Protein AF-A0AB36XVS7-F1 (afdb_monomer)

Foldseek 3Di:
DPDVVVVVVLVVVLVVVLVVLLVVLVVCVVVVVDDPPQDSVNVSVVVSVLPPPVVVCCVCVPVPDDPVNSVVVVD

Sequence (75 aa):
MVAPELAAVEDERNCQRYDSQLMVIDALEKAKLLKAGLTRERARAILWSLTSRELFRMLVRERGWSGDEYQAWLE

Structure (mmCIF, N/CA/C/O backbone):
data_AF-A0AB36XVS7-F1
#
_entry.id   AF-A0AB36XVS7-F1
#
loop_
_atom_site.group_PDB
_atom_site.id
_atom_site.type_symbol
_atom_site.label_atom_id
_atom_site.label_alt_id
_atom_site.label_comp_id
_atom_site.label_asym_id
_atom_site.label_entity_id
_atom_site.label_seq_id
_atom_site.pdbx_PDB_ins_code
_atom_site.Cartn_x
_atom_site.Cartn_y
_atom_site.Cartn_z
_atom_site.occupancy
_atom_site.B_iso_or_equiv
_atom_site.auth_seq_id
_atom_site.auth_comp_id
_atom_site.auth_asym_id
_atom_site.auth_atom_id
_atom_site.pdbx_PDB_model_num
ATOM 1 N N . MET A 1 1 ? 23.748 4.660 -12.943 1.00 45.62 1 MET A N 1
ATOM 2 C CA . MET A 1 1 ? 23.414 5.707 -11.955 1.00 45.62 1 MET A CA 1
ATOM 3 C C . MET A 1 1 ? 22.316 6.558 -12.550 1.00 45.62 1 MET A C 1
ATOM 5 O O . MET A 1 1 ? 22.514 7.063 -13.646 1.00 45.62 1 MET A O 1
ATOM 9 N N . VAL A 1 2 ? 21.161 6.637 -11.893 1.00 43.81 2 VAL A N 1
ATOM 10 C CA . VAL A 1 2 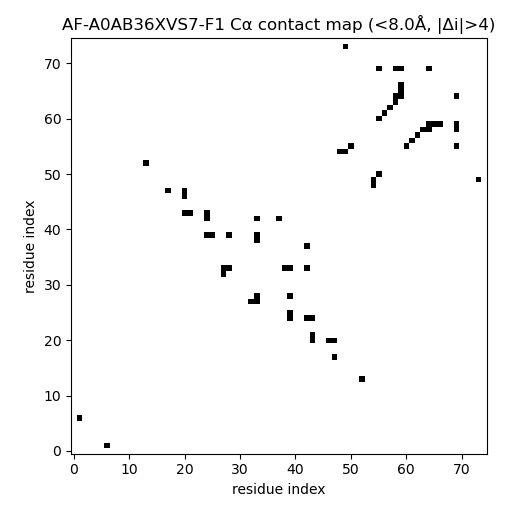? 20.109 7.591 -12.273 1.00 43.81 2 VAL A CA 1
ATOM 11 C C . VAL A 1 2 ? 20.551 8.963 -11.769 1.00 43.81 2 VAL A C 1
ATOM 13 O O . VAL A 1 2 ? 21.091 9.051 -10.667 1.00 43.81 2 VAL A O 1
ATOM 16 N N . ALA A 1 3 ? 20.402 9.997 -12.593 1.00 42.66 3 ALA A N 1
ATOM 17 C CA . ALA A 1 3 ? 20.813 11.348 -12.237 1.00 42.66 3 ALA A CA 1
ATOM 18 C C . ALA A 1 3 ? 20.033 11.844 -10.995 1.00 42.66 3 ALA A C 1
ATOM 20 O O . ALA A 1 3 ? 18.837 11.555 -10.881 1.00 42.66 3 ALA A O 1
ATOM 21 N N . PRO A 1 4 ? 20.686 12.537 -10.047 1.00 54.50 4 PRO A N 1
ATOM 22 C CA . PRO A 1 4 ? 20.105 12.910 -8.753 1.00 54.50 4 PRO A CA 1
ATOM 23 C C . PRO A 1 4 ? 18.856 13.796 -8.870 1.00 54.50 4 PRO A C 1
ATOM 25 O O . PRO A 1 4 ? 17.965 13.705 -8.027 1.00 54.50 4 PRO A O 1
ATOM 28 N N . GLU A 1 5 ? 18.730 14.576 -9.944 1.00 50.38 5 GLU A N 1
ATOM 29 C CA . GLU A 1 5 ? 17.524 15.349 -10.248 1.00 50.38 5 GLU A CA 1
ATOM 30 C C . GLU A 1 5 ? 16.273 14.480 -10.493 1.00 50.38 5 GLU A C 1
ATOM 32 O O . GLU A 1 5 ? 15.164 14.908 -10.179 1.00 50.38 5 GLU A O 1
ATOM 37 N N . LEU A 1 6 ? 16.425 13.240 -10.980 1.00 49.16 6 LEU A N 1
ATOM 38 C CA . LEU A 1 6 ? 15.304 12.312 -11.170 1.00 49.16 6 LEU A CA 1
ATOM 39 C C . LEU A 1 6 ? 14.830 11.715 -9.840 1.00 49.16 6 LEU A C 1
ATOM 41 O O . LEU A 1 6 ? 13.633 11.528 -9.653 1.00 49.16 6 LEU A O 1
ATOM 45 N N . ALA A 1 7 ? 15.745 11.454 -8.903 1.00 53.03 7 ALA A N 1
ATOM 46 C CA . ALA A 1 7 ? 15.404 10.893 -7.596 1.00 53.03 7 ALA A CA 1
ATOM 47 C C . ALA A 1 7 ? 14.581 11.874 -6.733 1.00 53.03 7 ALA A C 1
ATOM 49 O O . ALA A 1 7 ? 13.695 11.451 -5.998 1.00 53.03 7 ALA A O 1
ATOM 50 N N . ALA A 1 8 ? 14.821 13.184 -6.858 1.00 51.34 8 ALA A N 1
ATOM 51 C CA . ALA A 1 8 ? 14.078 14.210 -6.120 1.00 51.34 8 ALA A CA 1
ATOM 52 C C . ALA A 1 8 ? 12.642 14.413 -6.649 1.00 51.34 8 ALA A C 1
ATOM 54 O O . ALA A 1 8 ? 11.699 14.524 -5.867 1.00 51.34 8 ALA A O 1
ATOM 55 N N . VAL A 1 9 ? 12.450 14.383 -7.975 1.00 51.50 9 VAL A N 1
ATOM 56 C CA . VAL A 1 9 ? 11.117 14.466 -8.613 1.00 51.50 9 VAL A CA 1
ATOM 57 C C . VAL A 1 9 ? 10.262 13.231 -8.294 1.00 51.50 9 VAL A C 1
ATOM 59 O O . VAL A 1 9 ? 9.032 13.283 -8.275 1.00 51.50 9 VAL A O 1
ATOM 62 N N . GLU A 1 10 ? 10.907 12.099 -8.028 1.00 51.66 10 GLU A N 1
ATOM 63 C CA . GLU A 1 10 ? 10.259 10.850 -7.638 1.00 51.66 10 GLU A CA 1
ATOM 64 C C . GLU A 1 10 ? 9.695 10.871 -6.209 1.00 51.66 10 GLU A C 1
ATOM 66 O O . GLU A 1 10 ? 8.639 10.278 -5.970 1.00 51.66 10 GLU A O 1
ATOM 71 N N . ASP A 1 1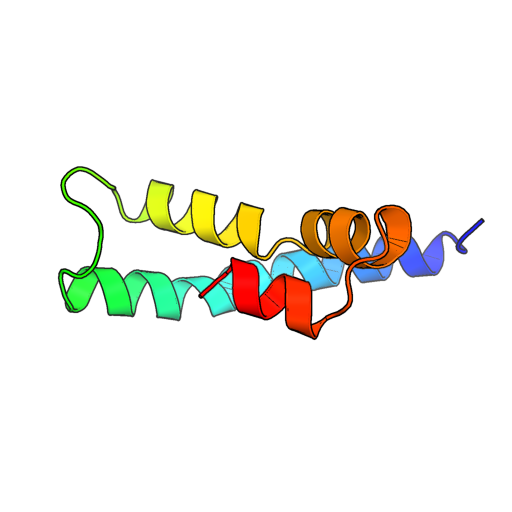1 ? 10.355 11.579 -5.291 1.00 52.62 11 ASP A N 1
ATOM 72 C CA . ASP A 1 11 ? 9.938 11.719 -3.892 1.00 52.62 11 ASP A CA 1
ATOM 73 C C . ASP A 1 11 ? 8.712 12.643 -3.766 1.00 52.62 11 ASP A C 1
ATOM 75 O O . ASP A 1 11 ? 7.722 12.330 -3.101 1.00 52.62 11 ASP A O 1
ATOM 79 N N . GLU A 1 12 ? 8.706 13.734 -4.533 1.00 49.00 12 GLU A N 1
ATOM 80 C CA . GLU A 1 12 ? 7.614 14.713 -4.564 1.00 49.00 12 GLU A CA 1
ATOM 81 C C . GLU A 1 12 ? 6.316 14.129 -5.165 1.00 49.00 12 GLU A C 1
ATOM 83 O O . GLU A 1 12 ? 5.201 14.428 -4.722 1.00 49.00 12 GLU A O 1
ATOM 88 N N . ARG A 1 13 ? 6.442 13.205 -6.129 1.00 52.28 13 ARG A N 1
ATOM 89 C CA . ARG A 1 13 ? 5.302 12.517 -6.763 1.00 52.28 13 ARG A CA 1
ATOM 90 C C . ARG A 1 13 ? 4.716 11.389 -5.914 1.00 52.28 13 ARG A C 1
ATOM 92 O O . ARG A 1 13 ? 3.534 11.071 -6.067 1.00 52.28 13 ARG A O 1
ATOM 99 N N . ASN A 1 14 ? 5.516 10.791 -5.028 1.00 51.22 14 ASN A N 1
ATOM 100 C CA . ASN A 1 14 ? 5.020 9.837 -4.038 1.00 51.22 14 ASN A CA 1
ATOM 101 C C . ASN A 1 14 ? 4.046 10.538 -3.081 1.00 51.22 14 ASN A C 1
ATOM 103 O O . ASN A 1 14 ? 2.936 10.046 -2.908 1.00 51.22 14 ASN A O 1
ATOM 107 N N . CYS A 1 15 ? 4.375 11.725 -2.564 1.00 51.09 15 CYS A N 1
ATOM 108 C CA . CYS A 1 15 ? 3.497 12.467 -1.651 1.00 51.09 15 CYS A CA 1
ATOM 109 C C . CYS A 1 15 ? 2.120 12.805 -2.255 1.00 51.09 15 CYS A C 1
ATOM 111 O O . CYS A 1 15 ? 1.109 12.657 -1.575 1.00 51.09 15 CYS A O 1
ATOM 113 N N . GLN A 1 16 ? 2.032 13.159 -3.544 1.00 50.50 16 GLN A N 1
ATOM 114 C CA . GLN A 1 16 ? 0.737 13.474 -4.177 1.00 50.50 16 GLN A CA 1
ATOM 115 C C . GLN A 1 16 ? -0.199 12.258 -4.339 1.00 50.50 16 GLN A C 1
ATOM 117 O O . GLN A 1 16 ? -1.420 12.415 -4.397 1.00 50.50 16 GLN A O 1
ATOM 122 N N . ARG A 1 17 ? 0.332 11.026 -4.366 1.00 56.41 17 ARG A N 1
ATOM 123 C CA . ARG A 1 17 ? -0.498 9.804 -4.373 1.00 56.41 17 ARG A CA 1
ATOM 124 C C . ARG A 1 17 ? -1.173 9.540 -3.025 1.00 56.41 17 ARG A C 1
ATOM 126 O O . ARG A 1 17 ? -2.195 8.855 -2.995 1.00 56.41 1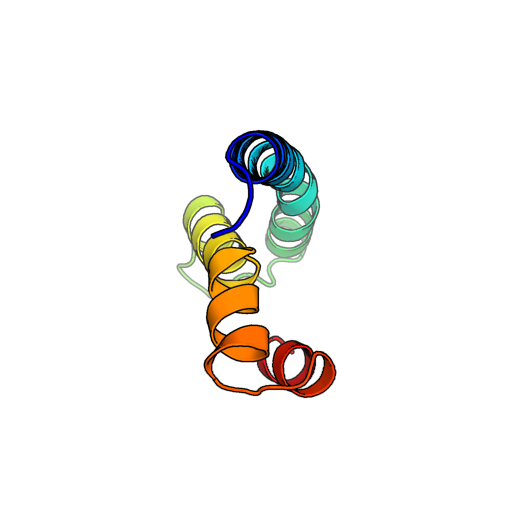7 ARG A O 1
ATOM 133 N N . TYR A 1 18 ? -0.633 10.088 -1.935 1.00 52.16 18 TYR A N 1
ATOM 134 C CA . TYR A 1 18 ? -1.120 9.863 -0.570 1.00 52.16 18 TYR A CA 1
ATOM 135 C C . TYR A 1 18 ? -2.563 10.339 -0.379 1.00 52.16 18 TYR A C 1
ATOM 137 O O . TYR A 1 18 ? -3.331 9.687 0.336 1.00 52.16 18 TYR A O 1
ATOM 145 N N . ASP A 1 19 ? -2.955 11.401 -1.087 1.00 53.69 19 ASP A N 1
ATOM 146 C CA . ASP A 1 19 ? -4.288 11.996 -0.982 1.00 53.69 19 ASP A CA 1
ATOM 147 C C . ASP A 1 19 ? -5.323 11.335 -1.905 1.00 53.69 19 ASP A C 1
ATOM 149 O O . ASP A 1 19 ? -6.491 11.226 -1.540 1.00 53.69 19 ASP A O 1
ATOM 153 N N . SER A 1 20 ? -4.913 10.788 -3.058 1.00 59.34 20 SER A N 1
ATOM 154 C CA . SER A 1 20 ? -5.839 10.086 -3.969 1.00 59.34 20 SER A CA 1
ATOM 155 C C . SER A 1 20 ? -6.305 8.729 -3.418 1.00 59.34 20 SER A C 1
ATOM 157 O O . SER A 1 20 ? -7.412 8.281 -3.709 1.00 59.34 20 SER A O 1
ATOM 159 N N . GLN A 1 21 ? -5.494 8.077 -2.577 1.00 60.69 21 GLN A N 1
ATOM 160 C CA . GLN A 1 21 ? -5.833 6.780 -1.973 1.00 60.69 21 GLN A CA 1
ATOM 161 C C . GLN A 1 21 ? -6.823 6.879 -0.804 1.00 60.69 21 GLN A C 1
ATOM 163 O O . GLN A 1 21 ? -7.470 5.885 -0.467 1.00 60.69 21 GLN A O 1
ATOM 168 N N . LEU A 1 22 ? -6.993 8.069 -0.215 1.00 64.50 22 LEU A N 1
ATOM 169 C CA . LEU A 1 22 ? -7.987 8.300 0.839 1.00 64.50 22 LEU A CA 1
ATOM 170 C C . LEU A 1 22 ? -9.407 8.012 0.348 1.00 64.50 22 LEU A C 1
ATOM 172 O O . LEU A 1 22 ? -10.178 7.375 1.059 1.00 64.50 22 LEU A O 1
ATOM 176 N N . MET A 1 23 ? -9.733 8.396 -0.889 1.00 72.94 23 MET A N 1
ATOM 177 C CA . MET A 1 23 ? -11.078 8.195 -1.437 1.00 72.94 23 MET A CA 1
ATOM 178 C C . MET A 1 23 ? -11.464 6.714 -1.548 1.00 72.94 23 MET A C 1
ATOM 180 O O . MET A 1 23 ? -12.626 6.369 -1.341 1.00 72.94 23 MET A O 1
ATOM 184 N N . VAL A 1 24 ? -10.499 5.832 -1.831 1.00 81.38 24 VAL A N 1
ATOM 185 C CA . VAL A 1 24 ? -10.746 4.388 -1.977 1.00 81.38 24 VAL A CA 1
ATOM 186 C C . VAL A 1 24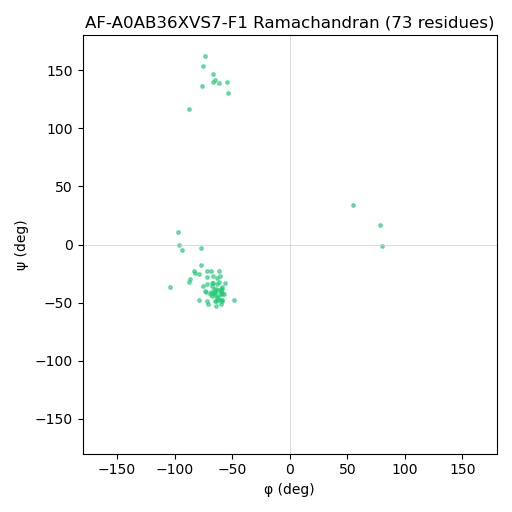 ? -11.032 3.748 -0.622 1.00 81.38 24 VAL A C 1
ATOM 188 O O . VAL A 1 24 ? -12.027 3.042 -0.472 1.00 81.38 24 VAL A O 1
ATOM 191 N N . ILE A 1 25 ? -10.202 4.026 0.386 1.00 86.56 25 ILE A N 1
ATOM 192 C CA . ILE A 1 25 ? -10.405 3.480 1.734 1.00 86.56 25 ILE A CA 1
ATOM 193 C C . ILE A 1 25 ? -11.706 4.008 2.347 1.00 86.56 25 ILE A C 1
ATOM 195 O O . ILE A 1 25 ? -12.443 3.239 2.960 1.00 86.56 25 ILE A O 1
ATOM 199 N N . ASP A 1 26 ? -12.033 5.281 2.121 1.00 83.56 26 ASP A N 1
ATOM 200 C CA . ASP A 1 26 ? -13.273 5.887 2.612 1.00 83.56 26 ASP A CA 1
ATOM 201 C C . ASP A 1 26 ? -14.512 5.263 1.965 1.00 83.56 26 ASP A C 1
ATOM 203 O O . ASP A 1 26 ? -15.528 5.057 2.632 1.00 83.56 26 ASP A O 1
ATOM 207 N N . ALA A 1 27 ? -14.440 4.938 0.671 1.00 86.12 27 ALA A N 1
ATOM 208 C CA . ALA A 1 27 ? -15.504 4.220 -0.021 1.00 86.12 27 ALA A CA 1
ATOM 209 C C . ALA A 1 27 ? -15.674 2.795 0.533 1.00 86.12 27 ALA A C 1
ATOM 211 O O . ALA A 1 27 ? -16.801 2.376 0.799 1.00 86.12 27 ALA A O 1
ATOM 212 N N . LEU A 1 28 ? -14.571 2.075 0.771 1.00 87.38 28 LEU A N 1
ATOM 213 C CA . LEU A 1 28 ? -14.590 0.719 1.332 1.00 87.38 28 LEU A CA 1
ATOM 214 C C . LEU A 1 28 ? -15.126 0.684 2.769 1.00 87.38 28 LEU A C 1
ATOM 216 O O . LEU A 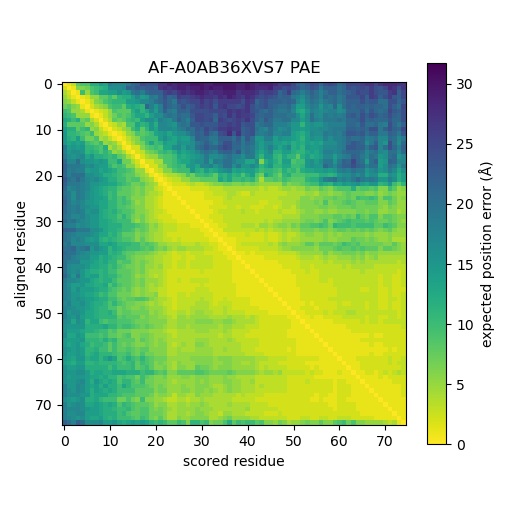1 28 ? -15.895 -0.213 3.118 1.00 87.38 28 LEU A O 1
ATOM 220 N N . GLU A 1 29 ? -14.757 1.663 3.595 1.00 86.06 29 GLU A N 1
ATOM 221 C CA . GLU A 1 29 ? -15.264 1.794 4.962 1.00 86.06 29 GLU A CA 1
ATOM 222 C C . GLU A 1 29 ? -16.769 2.081 4.966 1.00 86.06 29 GLU A C 1
ATOM 224 O O . GLU A 1 29 ? -17.529 1.376 5.635 1.00 86.06 29 GLU A O 1
ATOM 229 N N . LYS A 1 30 ? -17.227 3.052 4.160 1.00 87.50 30 LYS A N 1
ATOM 230 C CA . LYS A 1 30 ? -18.660 3.370 4.015 1.00 87.50 30 LYS A CA 1
ATOM 231 C C . LYS A 1 30 ? -19.472 2.178 3.515 1.00 87.50 30 LYS A C 1
ATOM 233 O O . LYS A 1 30 ? -20.588 1.962 3.983 1.00 87.50 30 LYS A O 1
ATOM 238 N N . ALA A 1 31 ? -18.908 1.392 2.602 1.00 90.44 31 ALA A N 1
ATOM 239 C CA . ALA A 1 31 ? -19.532 0.182 2.081 1.00 90.44 31 ALA A CA 1
ATOM 240 C C . ALA A 1 31 ? -19.452 -1.020 3.046 1.00 90.44 31 ALA A C 1
ATOM 242 O O . ALA A 1 31 ? -20.009 -2.072 2.742 1.00 90.44 31 ALA A O 1
ATOM 243 N N . LYS A 1 32 ? -18.783 -0.885 4.205 1.00 86.56 32 LYS A N 1
ATOM 244 C CA . LYS A 1 32 ? -18.507 -1.974 5.163 1.00 86.56 32 LYS A CA 1
ATOM 245 C C . LYS A 1 32 ? -17.793 -3.173 4.524 1.00 86.56 32 LYS A C 1
ATOM 247 O O . LYS A 1 32 ? -18.008 -4.314 4.922 1.00 86.56 32 LYS A O 1
ATOM 252 N N . LEU A 1 33 ? -16.934 -2.901 3.542 1.00 90.00 33 LEU A N 1
ATOM 253 C CA . LEU A 1 33 ? -16.149 -3.905 2.818 1.00 90.00 33 LEU A CA 1
ATOM 254 C C . LEU A 1 33 ? -14.754 -4.117 3.422 1.00 90.00 33 LEU A C 1
ATOM 256 O O . LEU A 1 33 ? -14.022 -5.005 2.992 1.00 90.00 33 LEU A O 1
ATOM 260 N N . LEU A 1 34 ? -14.373 -3.328 4.432 1.00 89.38 34 LEU A N 1
ATOM 261 C CA . LEU A 1 34 ? -13.155 -3.587 5.194 1.00 89.38 34 LEU A CA 1
ATOM 262 C C . LEU A 1 34 ? -13.292 -4.884 5.999 1.00 89.38 34 LEU A C 1
ATOM 264 O O . LEU A 1 34 ? -14.325 -5.159 6.612 1.00 89.38 34 LEU A O 1
ATOM 268 N N . LYS A 1 35 ? -12.210 -5.667 6.034 1.00 90.25 35 LYS A N 1
ATOM 269 C CA . LYS A 1 35 ? -12.123 -6.881 6.851 1.00 90.25 35 LYS A CA 1
ATOM 270 C C . LYS A 1 35 ? -12.449 -6.565 8.315 1.00 90.25 35 LYS A C 1
ATOM 272 O O . LYS A 1 35 ? -11.985 -5.563 8.857 1.00 90.25 35 LYS A O 1
ATOM 277 N N . ALA A 1 36 ? -13.195 -7.448 8.978 1.00 89.12 36 ALA A N 1
ATOM 278 C CA . ALA A 1 36 ? -13.534 -7.285 10.390 1.00 89.12 36 ALA A CA 1
ATOM 279 C C . ALA A 1 36 ? -12.273 -7.071 11.253 1.00 89.12 36 ALA A C 1
ATOM 281 O O . ALA A 1 36 ? -11.298 -7.816 11.145 1.00 89.12 36 ALA A O 1
ATOM 282 N N . GLY A 1 37 ? -12.296 -6.033 12.093 1.00 88.50 37 GLY A N 1
ATOM 283 C CA . GLY A 1 37 ? -11.166 -5.643 12.944 1.00 88.50 37 GLY A CA 1
ATOM 284 C C . GLY A 1 37 ? -10.062 -4.839 12.241 1.00 88.50 37 GLY A C 1
ATOM 285 O O . GLY A 1 37 ? -9.101 -4.435 12.899 1.00 88.50 37 GLY A O 1
ATOM 286 N N . LEU A 1 38 ? -10.180 -4.575 10.935 1.00 91.81 38 LEU A N 1
ATOM 287 C CA . LEU A 1 38 ? -9.258 -3.707 10.210 1.00 91.81 38 LEU A CA 1
ATOM 288 C C . LEU A 1 38 ? -9.722 -2.251 10.308 1.00 91.81 38 LEU A C 1
ATOM 290 O O . LEU A 1 38 ? -10.792 -1.894 9.823 1.00 91.81 38 LEU A O 1
ATOM 294 N N . THR A 1 39 ? -8.906 -1.405 10.933 1.00 89.69 39 THR A N 1
ATOM 295 C CA . THR A 1 39 ? -9.185 0.033 11.011 1.00 89.69 39 THR A CA 1
ATOM 296 C C . THR A 1 39 ? -8.904 0.709 9.672 1.00 89.69 39 THR A C 1
ATOM 298 O O . THR A 1 39 ? -8.040 0.260 8.915 1.00 89.69 39 THR A O 1
ATOM 301 N N . ARG A 1 40 ? -9.579 1.832 9.407 1.00 86.69 40 ARG A N 1
ATOM 302 C CA . ARG A 1 40 ? -9.337 2.694 8.239 1.00 86.69 40 ARG A CA 1
ATOM 303 C C . ARG A 1 40 ? -7.855 3.022 8.048 1.00 86.69 40 ARG A C 1
ATOM 305 O O . ARG A 1 40 ? -7.310 2.857 6.961 1.00 86.69 40 A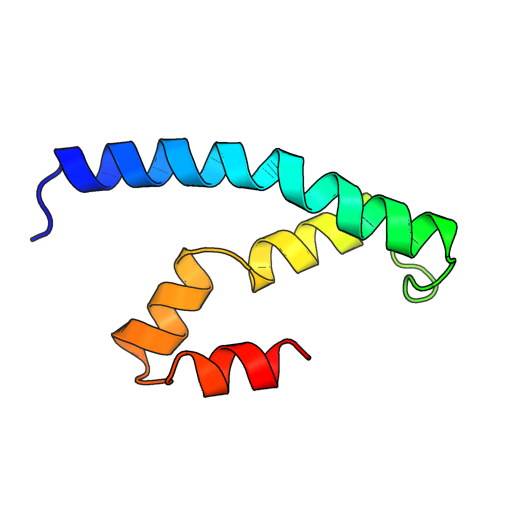RG A O 1
ATOM 312 N N . GLU A 1 41 ? -7.185 3.434 9.121 1.00 86.25 41 GLU A N 1
ATOM 313 C CA . GLU A 1 41 ? -5.758 3.779 9.112 1.00 86.25 41 GLU A CA 1
ATOM 314 C C . GLU A 1 41 ? -4.878 2.594 8.707 1.00 86.25 41 GLU A C 1
ATOM 316 O O . GLU A 1 41 ? -3.974 2.741 7.885 1.00 86.25 41 GLU A O 1
ATOM 321 N N . ARG A 1 42 ? -5.170 1.396 9.229 1.00 90.44 42 ARG A N 1
ATOM 322 C CA . ARG A 1 42 ? -4.439 0.176 8.870 1.00 90.44 42 ARG A CA 1
ATOM 323 C C . ARG A 1 42 ? -4.715 -0.254 7.436 1.00 90.44 42 ARG A C 1
ATOM 325 O O . ARG A 1 42 ? -3.778 -0.611 6.732 1.00 90.44 42 ARG A O 1
ATOM 332 N N . ALA A 1 43 ? -5.970 -0.194 6.995 1.00 90.44 43 ALA A N 1
ATOM 333 C CA . ALA A 1 43 ? -6.342 -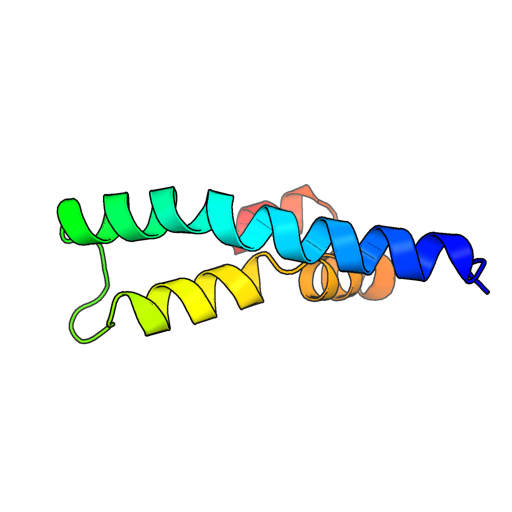0.493 5.615 1.00 90.44 43 ALA A CA 1
ATOM 334 C C . ALA A 1 43 ? -5.604 0.429 4.635 1.00 90.44 43 ALA A C 1
ATOM 336 O O . ALA A 1 43 ? -5.043 -0.036 3.644 1.00 90.44 43 ALA A O 1
ATOM 337 N N . ARG A 1 44 ? -5.521 1.721 4.967 1.00 85.06 44 ARG A N 1
ATOM 338 C CA . ARG A 1 44 ? -4.747 2.700 4.204 1.00 85.06 44 ARG A CA 1
ATOM 339 C C . ARG A 1 44 ? -3.261 2.372 4.183 1.00 85.06 44 ARG A C 1
ATOM 341 O O . ARG A 1 44 ? -2.674 2.388 3.110 1.00 85.06 44 ARG A O 1
ATOM 348 N N . ALA A 1 45 ? -2.661 2.068 5.333 1.00 86.31 45 ALA A N 1
ATOM 349 C CA . ALA A 1 45 ? -1.242 1.724 5.402 1.00 86.31 45 ALA A CA 1
ATOM 350 C C . ALA A 1 45 ? -0.910 0.502 4.527 1.00 86.31 45 ALA A C 1
ATOM 352 O O . ALA A 1 45 ? 0.080 0.517 3.803 1.00 86.31 45 ALA A O 1
ATOM 353 N N . ILE A 1 46 ? -1.774 -0.517 4.535 1.00 89.75 46 ILE A N 1
ATOM 354 C CA . ILE A 1 46 ? -1.625 -1.705 3.685 1.00 89.75 46 ILE A CA 1
ATOM 355 C C . ILE A 1 46 ? -1.725 -1.328 2.204 1.00 89.75 46 ILE A C 1
ATOM 357 O O . ILE A 1 46 ? -0.819 -1.647 1.438 1.00 89.75 46 ILE A O 1
ATOM 361 N N . LEU A 1 47 ? -2.790 -0.623 1.802 1.00 86.75 47 LEU A N 1
ATOM 362 C CA . LEU A 1 47 ? -2.980 -0.204 0.410 1.00 86.75 47 LEU A CA 1
ATOM 363 C C . LEU A 1 47 ? -1.796 0.636 -0.086 1.00 86.75 47 LEU A C 1
ATOM 365 O O . LEU A 1 47 ? -1.300 0.416 -1.191 1.00 86.75 47 LEU A O 1
ATOM 369 N N . TRP A 1 48 ? -1.308 1.548 0.753 1.00 82.75 48 TRP A N 1
ATOM 370 C CA . TRP A 1 48 ? -0.144 2.380 0.475 1.00 82.75 48 TRP A CA 1
ATOM 371 C C . TRP A 1 48 ? 1.113 1.549 0.214 1.00 82.75 48 TRP A C 1
ATOM 373 O O . TRP A 1 48 ? 1.803 1.771 -0.777 1.00 82.75 48 TRP A O 1
ATOM 383 N N . SER A 1 49 ? 1.403 0.563 1.067 1.00 86.81 49 SER A N 1
ATOM 384 C CA . SER A 1 49 ? 2.550 -0.330 0.882 1.00 86.81 49 SER A CA 1
ATOM 385 C C . SER A 1 49 ? 2.437 -1.146 -0.406 1.00 86.81 49 SER A C 1
ATOM 387 O O . SER A 1 49 ? 3.404 -1.223 -1.166 1.00 86.81 49 SER A O 1
ATOM 389 N N . LEU A 1 50 ? 1.255 -1.710 -0.673 1.00 87.75 50 LEU A N 1
ATOM 390 C CA . LEU A 1 50 ? 1.008 -2.566 -1.834 1.00 87.75 50 LEU A CA 1
ATOM 391 C C . LEU A 1 50 ? 1.085 -1.806 -3.157 1.00 87.75 50 LEU A C 1
ATOM 393 O O . LEU A 1 50 ? 1.588 -2.342 -4.135 1.00 87.75 50 LEU A O 1
ATOM 397 N N . THR A 1 51 ? 0.638 -0.554 -3.181 1.00 82.75 51 THR A N 1
ATOM 398 C CA . THR A 1 51 ? 0.647 0.309 -4.377 1.00 82.75 51 THR A CA 1
ATOM 399 C C . THR A 1 51 ? 1.848 1.254 -4.419 1.00 82.75 51 THR A C 1
ATOM 401 O O . THR A 1 51 ? 1.901 2.179 -5.237 1.00 82.75 51 THR A O 1
ATOM 404 N N . SER A 1 52 ? 2.821 1.043 -3.528 1.00 83.75 52 SER A N 1
ATOM 405 C CA . SER A 1 52 ? 4.020 1.864 -3.477 1.00 83.75 52 SER A CA 1
ATOM 406 C C . SER A 1 52 ? 4.841 1.682 -4.748 1.00 83.75 52 SER A C 1
ATOM 408 O O . SER A 1 52 ? 5.009 0.581 -5.282 1.00 83.75 52 SER A O 1
ATOM 410 N N . ARG A 1 53 ? 5.415 2.789 -5.219 1.00 81.25 53 ARG A N 1
ATOM 411 C CA . ARG A 1 53 ? 6.328 2.781 -6.362 1.00 81.25 53 ARG A CA 1
ATOM 412 C C . ARG A 1 53 ? 7.512 1.840 -6.149 1.00 81.25 53 ARG A C 1
ATOM 414 O O . ARG A 1 53 ? 7.992 1.244 -7.108 1.00 81.25 53 ARG A O 1
ATOM 421 N N . GLU A 1 54 ? 7.965 1.714 -4.907 1.00 83.38 54 GLU A N 1
ATOM 422 C CA . GLU A 1 54 ? 9.082 0.851 -4.548 1.00 83.38 54 GLU A CA 1
ATOM 423 C C . GLU A 1 54 ? 8.739 -0.630 -4.712 1.00 83.38 54 GLU A C 1
ATOM 425 O O . GLU A 1 54 ? 9.516 -1.370 -5.314 1.00 83.38 54 GLU A O 1
ATOM 430 N N . LEU A 1 55 ? 7.549 -1.054 -4.268 1.00 86.50 55 LEU A N 1
ATOM 431 C CA . LEU A 1 55 ? 7.108 -2.431 -4.473 1.00 86.50 55 LEU A CA 1
ATOM 432 C C . LEU A 1 55 ? 6.925 -2.736 -5.965 1.00 86.50 55 LEU A C 1
ATOM 434 O O . LEU A 1 55 ? 7.388 -3.773 -6.436 1.00 86.50 55 LEU A O 1
ATOM 438 N N . PHE A 1 56 ? 6.343 -1.802 -6.725 1.00 85.94 56 PHE A N 1
ATOM 439 C CA . PHE A 1 56 ? 6.237 -1.931 -8.179 1.00 85.94 56 PHE A CA 1
ATOM 440 C C . PHE A 1 56 ? 7.615 -2.048 -8.848 1.00 85.94 56 PHE A C 1
ATOM 442 O O . PHE A 1 56 ? 7.835 -2.937 -9.665 1.00 85.94 56 PHE A O 1
ATOM 449 N N . ARG A 1 57 ? 8.573 -1.179 -8.494 1.00 86.38 57 ARG A N 1
ATOM 450 C CA . ARG A 1 57 ? 9.945 -1.216 -9.026 1.00 86.38 57 ARG A CA 1
ATOM 451 C C . ARG A 1 57 ? 10.608 -2.557 -8.732 1.00 86.38 57 ARG A C 1
ATOM 453 O O . ARG A 1 57 ? 11.161 -3.160 -9.648 1.00 86.38 57 ARG A O 1
ATOM 460 N N . MET A 1 58 ? 10.534 -3.016 -7.487 1.00 92.31 58 MET A N 1
ATOM 461 C CA . MET A 1 58 ? 11.126 -4.279 -7.064 1.00 92.31 58 MET A CA 1
ATOM 462 C C . MET A 1 58 ? 10.540 -5.451 -7.859 1.00 92.31 58 MET A C 1
ATOM 464 O O . MET A 1 58 ? 11.288 -6.226 -8.448 1.00 92.31 58 MET A O 1
ATOM 468 N N . LEU A 1 59 ? 9.214 -5.569 -7.932 1.00 91.31 59 LEU A N 1
ATOM 469 C CA . LEU A 1 59 ? 8.571 -6.703 -8.598 1.00 91.31 59 LEU A CA 1
ATOM 470 C C . LEU A 1 59 ? 8.740 -6.648 -10.123 1.00 91.31 59 LEU A C 1
ATOM 472 O O . LEU A 1 59 ? 9.232 -7.601 -10.724 1.00 91.31 59 LEU A O 1
ATOM 476 N N . VAL A 1 60 ? 8.418 -5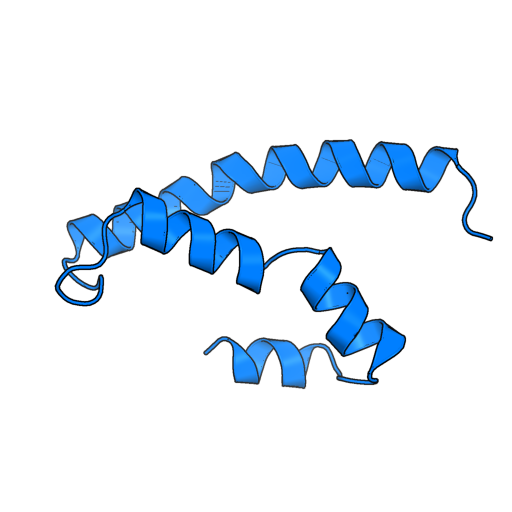.513 -10.746 1.00 88.25 60 VAL A N 1
ATOM 477 C CA . VAL A 1 60 ? 8.394 -5.383 -12.210 1.00 88.25 60 VAL A CA 1
ATOM 478 C C . VAL A 1 60 ? 9.793 -5.199 -12.795 1.00 88.25 60 VAL A C 1
ATOM 480 O O . VAL A 1 60 ? 10.172 -5.869 -13.752 1.00 88.25 60 VAL A O 1
ATOM 483 N N . ARG A 1 61 ? 10.606 -4.298 -12.232 1.00 81.94 61 ARG A N 1
ATOM 484 C CA . ARG A 1 61 ? 11.905 -3.948 -12.837 1.00 81.94 61 ARG A CA 1
ATOM 485 C C . ARG A 1 61 ? 13.045 -4.853 -12.393 1.00 81.94 61 ARG A C 1
ATOM 487 O O . ARG A 1 61 ? 13.968 -5.053 -13.175 1.00 81.94 61 ARG A O 1
ATOM 494 N N . GLU A 1 62 ? 13.016 -5.360 -11.162 1.00 92.69 62 GLU A N 1
ATOM 495 C CA . GLU A 1 62 ? 14.138 -6.133 -10.604 1.00 92.69 62 GLU A CA 1
ATOM 496 C C . GLU A 1 62 ? 13.870 -7.635 -10.564 1.00 92.69 62 GLU A C 1
ATOM 498 O O . GLU A 1 62 ? 14.782 -8.427 -10.789 1.00 92.69 62 GLU A O 1
ATOM 503 N N . ARG A 1 63 ? 12.628 -8.042 -10.283 1.00 93.88 63 ARG A N 1
ATOM 504 C CA . ARG A 1 63 ? 12.223 -9.455 -10.246 1.00 93.88 63 ARG A CA 1
ATOM 505 C C . ARG A 1 63 ? 11.589 -9.943 -11.547 1.00 93.88 63 ARG A C 1
ATOM 507 O O . ARG A 1 63 ? 11.286 -11.127 -11.646 1.00 93.88 63 ARG A O 1
ATOM 514 N N . GLY A 1 64 ? 11.464 -9.066 -12.543 1.00 92.25 64 GLY A N 1
ATOM 515 C CA . GLY A 1 64 ? 11.090 -9.425 -13.910 1.00 92.25 64 GLY A CA 1
ATOM 516 C C . GLY A 1 64 ? 9.602 -9.678 -14.123 1.00 92.25 64 GLY A C 1
ATOM 517 O O . GLY A 1 64 ? 9.253 -10.280 -15.131 1.00 92.25 64 GLY A O 1
ATOM 518 N N . TRP A 1 65 ? 8.740 -9.236 -13.204 1.00 96.06 65 TRP A N 1
ATOM 519 C CA . TRP A 1 65 ? 7.300 -9.278 -13.437 1.00 96.06 65 TRP A CA 1
ATOM 520 C C . TRP A 1 65 ? 6.926 -8.323 -14.573 1.00 96.06 65 TRP A C 1
ATOM 522 O O . TRP A 1 65 ? 7.497 -7.244 -14.729 1.00 96.06 65 TRP A O 1
ATOM 532 N N . SER A 1 66 ? 5.919 -8.689 -15.344 1.00 90.31 66 SER A N 1
ATOM 533 C CA . SER A 1 66 ? 5.176 -7.768 -16.192 1.00 90.31 66 SER A CA 1
ATOM 534 C C . SER A 1 66 ? 4.251 -6.880 -15.350 1.00 90.31 66 SER A C 1
ATOM 536 O O . SER A 1 66 ? 3.934 -7.174 -14.193 1.00 90.31 66 SER A O 1
ATOM 538 N N . GLY A 1 67 ? 3.800 -5.767 -15.936 1.00 81.50 67 GLY A N 1
ATOM 539 C CA . GLY A 1 67 ? 2.770 -4.931 -15.309 1.00 81.50 67 GLY A CA 1
ATOM 540 C C . GLY A 1 67 ? 1.470 -5.702 -15.059 1.00 81.50 67 GLY A C 1
ATOM 541 O O . GLY A 1 67 ? 0.853 -5.521 -14.012 1.00 81.50 67 GLY A O 1
ATOM 542 N N . ASP A 1 68 ? 1.117 -6.607 -15.973 1.00 89.69 68 ASP A N 1
ATOM 543 C CA . ASP A 1 68 ? -0.096 -7.424 -15.894 1.00 89.69 68 ASP A CA 1
ATOM 544 C C . ASP A 1 68 ? -0.019 -8.440 -14.746 1.00 89.69 68 ASP A C 1
ATOM 546 O O . ASP A 1 68 ? -0.980 -8.597 -13.999 1.00 89.69 68 ASP A O 1
ATOM 550 N N . GLU A 1 69 ? 1.140 -9.076 -14.536 1.00 89.94 69 GLU A N 1
ATOM 551 C CA . GLU A 1 69 ? 1.365 -9.971 -13.389 1.00 89.94 69 GLU A CA 1
ATOM 552 C C . GLU A 1 69 ? 1.257 -9.229 -12.052 1.00 89.94 69 GLU A C 1
ATOM 554 O O . GLU A 1 69 ? 0.690 -9.751 -11.094 1.00 89.94 69 GLU A O 1
ATOM 559 N N . TYR A 1 70 ? 1.761 -7.993 -11.982 1.00 87.50 70 TYR A N 1
ATOM 560 C CA . TYR A 1 70 ? 1.621 -7.168 -10.783 1.00 87.50 70 TYR A CA 1
ATOM 561 C C . TYR A 1 70 ? 0.164 -6.773 -10.516 1.00 87.50 70 TYR A C 1
ATOM 563 O O . TYR A 1 70 ? -0.275 -6.829 -9.368 1.00 87.50 70 TYR A O 1
ATOM 571 N N . GLN A 1 71 ? -0.597 -6.411 -11.553 1.00 84.69 71 GLN A N 1
ATOM 572 C CA . GLN A 1 71 ? -2.021 -6.104 -11.411 1.00 84.69 71 GLN A CA 1
ATOM 573 C C . GLN A 1 71 ? -2.819 -7.337 -10.972 1.00 84.69 71 GLN A C 1
ATOM 575 O O . GLN A 1 71 ? -3.566 -7.253 -10.001 1.00 84.69 71 GLN A O 1
ATOM 580 N N . ALA A 1 72 ? -2.614 -8.481 -11.628 1.00 92.12 72 ALA A N 1
ATOM 581 C CA . ALA A 1 72 ? -3.315 -9.726 -11.318 1.00 92.12 72 ALA A CA 1
ATOM 582 C C . ALA A 1 72 ? -3.054 -10.229 -9.888 1.00 92.12 72 ALA A C 1
ATOM 584 O O . ALA A 1 72 ? -3.844 -10.994 -9.351 1.00 92.12 72 ALA A O 1
ATOM 585 N N . TRP A 1 73 ? -1.944 -9.822 -9.270 1.00 93.38 73 TRP A N 1
ATOM 586 C CA . TRP A 1 73 ? -1.638 -10.139 -7.876 1.00 93.38 73 TRP A CA 1
ATOM 587 C C . TRP A 1 73 ? -2.331 -9.212 -6.859 1.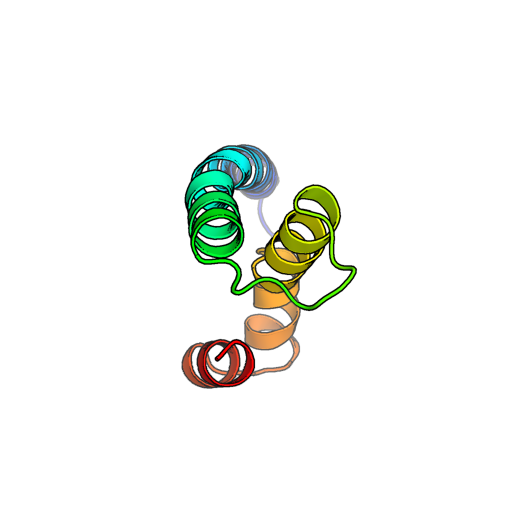00 93.38 73 TRP A C 1
ATOM 589 O O . TRP A 1 73 ? -2.498 -9.597 -5.701 1.00 93.38 73 TRP A O 1
ATOM 599 N N . LEU A 1 74 ? -2.698 -7.988 -7.255 1.00 86.06 74 LEU A N 1
ATOM 600 C CA . LEU A 1 74 ? -3.393 -7.028 -6.387 1.00 86.06 74 LEU A CA 1
ATOM 601 C C . LEU A 1 74 ? -4.914 -7.242 -6.332 1.00 86.06 74 LEU A C 1
ATOM 603 O O . LEU A 1 74 ? -5.542 -6.773 -5.378 1.00 86.06 74 LEU A O 1
ATOM 607 N N . GLU A 1 75 ? -5.482 -7.881 -7.356 1.00 81.06 75 GLU A N 1
ATOM 608 C CA . GLU A 1 75 ? -6.910 -8.213 -7.501 1.00 81.06 75 GLU A CA 1
ATOM 609 C C . GLU A 1 75 ? -7.269 -9.550 -6.829 1.00 81.06 75 GLU A C 1
ATOM 611 O O . GLU A 1 75 ? -8.359 -9.607 -6.209 1.00 81.06 75 GLU A O 1
#

pLDDT: mean 77.04, std 16.62, range [42.66, 96.06]

Radius of gyration: 14.83 Å; Cα contacts (8 Å, |Δi|>4): 35; chains: 1; bounding box: 43×26×29 Å

Mean predicted aligned error: 8.81 Å

Solvent-accessible surface area (backbone atoms only — not comparable to full-atom values): 4543 Å² total; per-residue (Å²): 134,82,63,70,74,58,59,54,58,52,55,61,54,53,58,64,51,62,64,66,52,50,60,56,50,52,50,33,54,75,69,65,66,53,59,91,93,57,48,72,70,56,53,44,54,51,51,50,56,70,70,26,70,65,51,50,43,47,43,34,73,70,67,65,39,48,72,66,60,56,50,67,71,75,109

Nearest PDB structures (foldseek):
  4dw6-assembly1_A  TM=5.142E-01  e=3.120E+00  Mycobacterium tuberculosis
  5nz0-assembly1_A-2  TM=5.165E-01  e=3.328E+00  Mycobacterium tuberculosis H37Rv
  5f27-assembly1_A-2  TM=5.178E-01  e=3.549E+00  Mycobacterium tuberculosis CDC1551
  5nz1-assembly1_A  TM=5.296E-01  e=5.943E+00  Mycobacterium tuberculosis H37Rv

Secondary structure (DSSP, 8-state):
---HHHHHHHHHHHHHHHHHTHHHHHHHHHTT-SPTT--HHHHHHHHHHHT-HHHHIIIIIIS---HHHHHHHH-